Protein AF-A0A962FJB7-F1 (afdb_monomer)

Foldseek 3Di:
DDWDWDDDPDDDIKIKDKDKDKDADPVRFKIWIWMWIDIPNDDTAIWTWMWGADPQQWIKIFTVPPHTDIDIDDGFEGEPVRVVVVVVVCVVVVHQWDWGWYQHCPDNRPFIWTKIKGWAHWDLDDDPDPVCVPPVNNPPIDIWMKIFTHTPVDDPDGGPDIDID

Radius of gyration: 18.22 Å; Cα contacts (8 Å, |Δi|>4): 323; chains: 1; bounding box: 50×41×45 Å

Mean predicted aligned error: 5.22 Å

Secondary structure (DSSP, 8-state):
-EEEEE--SSS--EEEEEEEEEEE-TTS-EEEEEEEEEETTEEEEEEEEEEEE-TTS-EEEEEEESS-EEEEE-SSEEPHHHHHHHHHHHHHHT--EEEEEE----TTS---EEEEEEE---B-S--SSGGGG-GGGTT--B--EEEEEEETT-TT---SEEEE-

Solvent-accessible surface area (backbone atoms only — not comparable to full-atom values): 9453 Å² total; per-residue (Å²): 109,51,76,48,78,47,71,54,99,71,73,76,70,44,40,39,44,36,40,66,52,74,49,68,47,98,82,68,41,39,39,36,34,37,39,40,37,25,47,70,88,41,68,80,49,50,40,31,38,41,34,38,48,46,98,86,41,38,30,39,37,40,32,61,30,83,57,72,45,73,51,77,51,66,62,71,61,35,42,64,68,55,44,53,53,50,51,52,52,37,50,74,73,68,44,48,67,50,74,50,37,38,41,74,58,54,97,82,56,74,62,56,28,42,33,46,32,41,40,54,67,82,48,83,73,85,68,90,51,73,81,62,66,40,79,93,44,70,87,55,84,40,56,47,36,36,40,33,31,31,62,79,92,55,84,95,65,79,58,79,47,74,48,75,86

pLDDT: mean 91.85, std 6.6, range [60.28, 98.38]

Sequence (165 aa):
RQMTELQPPEGPARVSDMRSATFEDASAKTFRFKVESKVDNRGVEEIDGAASKSGDGALSVRLMRPQPSRLDLAQDVVFPTEHIVRIIAAAKAGEKTLSLNAFDGTDTGRKVFQTLTIIGKENSSQPPEKAAHAAQLKDMKRWPVTISYFEEDKKDNTPNYVLSF

Structure (mmCIF, N/CA/C/O backbone):
data_AF-A0A962FJB7-F1
#
_entry.id   AF-A0A962FJB7-F1
#
loop_
_atom_site.group_PDB
_atom_site.id
_atom_site.type_symbol
_atom_site.label_atom_id
_atom_site.label_alt_id
_atom_site.label_comp_id
_atom_site.label_asym_id
_atom_site.label_entity_id
_atom_site.label_seq_id
_atom_site.pdbx_PDB_ins_code
_atom_site.Cartn_x
_atom_site.Cartn_y
_atom_site.Cartn_z
_atom_site.occupancy
_atom_site.B_iso_or_equiv
_atom_site.auth_seq_id
_atom_site.auth_comp_id
_atom_site.auth_asym_id
_atom_site.auth_atom_id
_atom_site.pdbx_PDB_model_num
ATOM 1 N N . ARG A 1 1 ? 4.512 12.024 -5.541 1.00 90.75 1 ARG A N 1
ATOM 2 C CA . ARG A 1 1 ? 5.921 12.216 -5.966 1.00 90.75 1 ARG A CA 1
ATOM 3 C C . ARG A 1 1 ? 6.799 12.013 -4.751 1.00 90.75 1 ARG A C 1
ATOM 5 O O . ARG A 1 1 ? 6.508 12.611 -3.724 1.00 90.75 1 ARG A O 1
ATOM 12 N N . GLN A 1 2 ? 7.832 11.200 -4.877 1.00 91.94 2 GLN A N 1
ATOM 13 C CA . GLN A 1 2 ? 8.845 10.970 -3.861 1.00 91.94 2 GLN A CA 1
ATOM 14 C C . GLN A 1 2 ? 10.195 11.345 -4.462 1.00 91.94 2 GLN A C 1
ATOM 16 O O . GLN A 1 2 ? 10.496 10.957 -5.585 1.00 91.94 2 GLN A O 1
ATOM 21 N N . MET A 1 3 ? 10.983 12.117 -3.725 1.00 94.12 3 MET A N 1
ATOM 22 C CA . MET A 1 3 ? 12.340 12.477 -4.112 1.00 94.12 3 MET A CA 1
ATOM 23 C C . MET A 1 3 ? 13.266 12.093 -2.967 1.00 94.12 3 MET A C 1
ATOM 25 O O . MET A 1 3 ? 13.008 12.452 -1.819 1.00 94.12 3 MET A O 1
ATOM 29 N N . THR A 1 4 ? 14.311 11.338 -3.275 1.00 93.94 4 THR A N 1
ATOM 30 C CA . THR A 1 4 ? 15.276 10.857 -2.289 1.00 93.94 4 THR A CA 1
ATOM 31 C C . THR A 1 4 ? 16.674 11.176 -2.785 1.00 93.94 4 THR A C 1
ATOM 33 O O . THR A 1 4 ? 17.043 10.793 -3.893 1.00 93.94 4 THR A O 1
ATOM 36 N N . GLU A 1 5 ? 17.442 11.883 -1.964 1.00 94.62 5 GLU A N 1
ATOM 37 C CA . GLU A 1 5 ? 18.860 12.137 -2.188 1.00 94.62 5 GLU A CA 1
ATOM 38 C C . GLU A 1 5 ? 19.669 11.244 -1.250 1.00 94.62 5 GLU A C 1
ATOM 40 O O . GLU A 1 5 ? 19.436 11.215 -0.041 1.00 94.62 5 GLU A O 1
ATOM 45 N N . LEU A 1 6 ? 20.594 10.482 -1.821 1.00 92.12 6 LEU A N 1
ATOM 46 C CA . LEU A 1 6 ? 21.509 9.615 -1.099 1.00 92.12 6 LEU A CA 1
ATOM 47 C C . LEU A 1 6 ? 22.915 10.168 -1.293 1.00 92.12 6 LEU A C 1
ATOM 49 O O . LEU A 1 6 ? 23.419 10.170 -2.414 1.00 92.12 6 LEU A O 1
ATOM 53 N N . GLN A 1 7 ? 23.546 10.616 -0.211 1.00 94.19 7 GLN A N 1
ATOM 54 C CA . GLN A 1 7 ? 24.959 10.985 -0.192 1.00 94.19 7 GLN A CA 1
ATOM 55 C C . GLN A 1 7 ? 25.759 9.793 0.344 1.00 94.19 7 GLN A C 1
ATOM 57 O O . GLN A 1 7 ? 25.703 9.521 1.547 1.00 94.19 7 GLN A O 1
ATOM 62 N N . PRO A 1 8 ? 26.485 9.050 -0.509 1.00 90.88 8 PRO A N 1
ATOM 63 C CA . PRO A 1 8 ? 27.354 7.988 -0.028 1.00 90.88 8 PRO A CA 1
ATOM 64 C C . PRO A 1 8 ? 28.565 8.584 0.716 1.00 90.88 8 PRO A C 1
ATOM 66 O O . PRO A 1 8 ? 28.901 9.753 0.493 1.00 90.88 8 PRO A O 1
ATOM 69 N N . PRO A 1 9 ? 29.261 7.798 1.561 1.00 93.25 9 PRO A N 1
ATOM 70 C CA . PRO A 1 9 ? 30.496 8.236 2.220 1.00 93.25 9 PRO A CA 1
ATOM 71 C C . PRO A 1 9 ? 31.592 8.667 1.235 1.00 93.25 9 PRO A C 1
ATOM 73 O O . PRO A 1 9 ? 32.392 9.544 1.545 1.00 93.25 9 PRO A O 1
ATOM 76 N N . GLU A 1 10 ? 31.601 8.073 0.039 1.00 92.50 10 GLU A N 1
ATOM 77 C CA . GLU A 1 10 ? 32.514 8.402 -1.054 1.00 92.50 10 GLU A CA 1
ATOM 78 C C . GLU A 1 10 ? 31.738 8.581 -2.368 1.00 92.50 10 GLU A C 1
ATOM 80 O O . GLU A 1 10 ? 30.871 7.775 -2.710 1.00 92.50 10 GLU A O 1
ATOM 85 N N . GLY A 1 11 ? 32.080 9.617 -3.137 1.00 89.31 11 GLY A N 1
ATOM 86 C CA . GLY A 1 11 ? 31.473 9.906 -4.440 1.00 89.31 11 GLY A CA 1
ATOM 87 C C . GLY A 1 11 ? 30.318 10.922 -4.409 1.00 89.31 11 GLY A C 1
ATOM 88 O O . GLY A 1 11 ? 29.991 11.483 -3.360 1.00 89.31 11 GLY A O 1
ATOM 89 N N . PRO A 1 12 ? 29.728 11.224 -5.581 1.00 91.19 12 PRO A N 1
ATOM 90 C CA . PRO A 1 12 ? 28.682 12.235 -5.699 1.00 91.19 12 PRO A CA 1
ATOM 91 C C . PRO A 1 12 ? 27.338 11.744 -5.149 1.00 91.19 12 PRO A C 1
ATOM 93 O O . PRO A 1 12 ? 27.028 10.550 -5.214 1.00 91.19 12 PRO A O 1
ATOM 96 N N . ALA A 1 13 ? 26.519 12.687 -4.677 1.00 92.88 13 ALA A N 1
ATOM 97 C CA . ALA A 1 13 ? 25.129 12.436 -4.320 1.00 92.88 13 ALA A CA 1
ATOM 98 C C . ALA A 1 13 ? 24.356 11.800 -5.486 1.00 92.88 13 ALA A C 1
ATOM 100 O O . ALA A 1 13 ? 24.559 12.138 -6.656 1.00 92.88 13 ALA A O 1
ATOM 101 N N . ARG A 1 14 ? 23.450 10.884 -5.145 1.00 92.50 14 ARG A N 1
ATOM 102 C CA . ARG A 1 14 ? 22.525 10.228 -6.067 1.00 92.50 14 ARG A CA 1
ATOM 103 C C . ARG A 1 14 ? 21.114 10.697 -5.780 1.00 92.50 14 ARG A C 1
ATOM 105 O O . ARG A 1 14 ? 20.675 10.653 -4.634 1.00 92.50 14 ARG A O 1
ATOM 112 N N . VAL A 1 15 ? 20.391 11.105 -6.816 1.00 93.69 15 VAL A N 1
ATOM 113 C CA . VAL A 1 15 ? 19.020 11.612 -6.678 1.00 93.69 15 VAL A CA 1
ATOM 114 C C . VAL A 1 15 ? 18.053 10.680 -7.390 1.00 93.69 15 VAL A C 1
ATOM 116 O O . VAL A 1 15 ? 18.149 10.496 -8.599 1.00 93.69 15 VAL A O 1
ATOM 119 N N . SER A 1 16 ? 17.088 10.136 -6.655 1.00 92.81 16 SER A N 1
ATOM 120 C CA . SER A 1 16 ? 15.969 9.363 -7.197 1.00 92.81 16 SER A CA 1
ATOM 121 C C . SER A 1 16 ? 14.682 10.194 -7.143 1.00 92.81 16 SER A C 1
ATOM 123 O O . SER A 1 16 ? 14.323 10.698 -6.079 1.00 92.81 16 SER A O 1
ATOM 125 N N . ASP A 1 17 ? 13.995 10.368 -8.279 1.00 94.06 17 ASP A N 1
ATOM 126 C CA . ASP A 1 17 ? 12.676 11.020 -8.392 1.00 94.06 17 ASP A CA 1
ATOM 127 C C . ASP A 1 17 ? 11.660 10.006 -8.924 1.00 94.06 17 ASP A C 1
ATOM 129 O O . ASP A 1 17 ? 11.749 9.573 -10.074 1.00 94.06 17 ASP A O 1
ATOM 133 N N . MET A 1 18 ? 10.685 9.655 -8.088 1.00 93.44 18 MET A N 1
ATOM 134 C CA . MET A 1 18 ? 9.580 8.764 -8.419 1.00 93.44 18 MET A CA 1
ATOM 135 C C . MET A 1 18 ? 8.258 9.536 -8.440 1.00 93.44 18 MET A C 1
ATOM 137 O O . MET A 1 18 ? 7.898 10.270 -7.509 1.00 93.44 18 MET A O 1
ATOM 141 N N . ARG A 1 19 ? 7.471 9.337 -9.494 1.00 94.19 19 ARG A N 1
ATOM 142 C CA . ARG A 1 19 ? 6.139 9.919 -9.669 1.00 94.19 19 ARG A CA 1
ATOM 143 C C . ARG A 1 19 ? 5.142 8.808 -9.917 1.00 94.19 19 ARG A C 1
ATOM 145 O O . ARG A 1 19 ? 5.249 8.095 -10.902 1.00 94.19 19 ARG A O 1
ATOM 152 N N . SER A 1 20 ? 4.159 8.705 -9.037 1.00 94.00 20 SER A N 1
ATOM 153 C CA . SER A 1 20 ? 3.031 7.798 -9.179 1.00 94.00 20 SER A CA 1
ATOM 154 C C . SER A 1 20 ? 1.747 8.587 -9.414 1.00 94.00 20 SER A C 1
ATOM 156 O O . SER A 1 20 ? 1.531 9.645 -8.813 1.00 94.00 20 SER A O 1
ATOM 158 N N . ALA A 1 21 ? 0.906 8.063 -10.297 1.00 96.00 21 ALA A N 1
ATOM 159 C CA . ALA A 1 21 ? -0.465 8.496 -10.503 1.00 96.00 21 ALA A CA 1
ATOM 160 C C . ALA A 1 21 ? -1.353 7.254 -10.566 1.00 96.00 21 ALA A C 1
ATOM 162 O O . ALA A 1 21 ? -1.092 6.339 -11.350 1.00 96.00 21 ALA A O 1
ATOM 163 N N . THR A 1 22 ? -2.390 7.221 -9.736 1.00 96.69 22 THR A N 1
ATOM 164 C CA . THR A 1 22 ? -3.311 6.090 -9.656 1.00 96.69 22 THR A CA 1
ATOM 165 C C . THR A 1 22 ? -4.763 6.551 -9.672 1.00 96.69 22 THR A C 1
ATOM 167 O O . THR A 1 22 ? -5.079 7.685 -9.311 1.00 96.69 22 THR A O 1
ATOM 170 N N . PHE A 1 23 ? -5.648 5.669 -10.126 1.00 97.81 23 PHE A N 1
ATOM 171 C CA . PHE A 1 23 ? -7.093 5.864 -10.095 1.00 97.81 23 PHE A CA 1
ATOM 172 C C . PHE A 1 23 ? -7.779 4.537 -9.780 1.00 97.81 23 PHE A C 1
ATOM 174 O O . PHE A 1 23 ? -7.542 3.552 -10.476 1.00 97.81 23 PHE A O 1
ATOM 181 N N . GLU A 1 24 ? -8.646 4.533 -8.773 1.00 97.75 24 GLU A N 1
ATOM 182 C CA . GLU A 1 24 ? -9.531 3.420 -8.421 1.00 97.75 24 GLU A CA 1
ATOM 183 C C . GLU A 1 24 ? -10.980 3.865 -8.611 1.00 97.75 24 GLU A C 1
ATOM 185 O O . GLU A 1 24 ? -11.341 4.982 -8.230 1.00 97.75 24 GLU A O 1
ATOM 190 N N . ASP A 1 25 ? -11.821 3.007 -9.191 1.00 95.69 25 ASP A N 1
ATOM 191 C CA . ASP A 1 25 ? -13.257 3.291 -9.215 1.00 95.69 25 ASP A CA 1
ATOM 192 C C . ASP A 1 25 ? -13.901 3.111 -7.830 1.00 95.69 25 ASP A C 1
ATOM 194 O O . ASP A 1 25 ? -13.403 2.390 -6.966 1.00 95.69 25 ASP A O 1
ATOM 198 N N . ALA A 1 26 ? -15.059 3.744 -7.631 1.00 93.88 26 ALA A N 1
ATOM 199 C CA . ALA A 1 26 ? -15.778 3.721 -6.355 1.00 93.88 26 ALA A CA 1
ATOM 200 C C . ALA A 1 26 ? -16.248 2.320 -5.915 1.00 93.88 26 ALA A C 1
ATOM 202 O O . ALA A 1 26 ? -16.553 2.117 -4.744 1.00 93.88 26 ALA A O 1
ATOM 203 N N . SER A 1 27 ? -16.332 1.364 -6.844 1.00 92.81 27 SER A N 1
ATOM 204 C CA . SER A 1 27 ? -16.695 -0.030 -6.575 1.00 92.81 27 SER A CA 1
ATOM 205 C C . SER A 1 27 ? -15.484 -0.946 -6.369 1.00 92.81 27 SER A C 1
ATOM 207 O O . SER A 1 27 ? -15.669 -2.152 -6.211 1.00 92.81 27 SER A O 1
ATOM 209 N N . ALA A 1 28 ? -14.264 -0.395 -6.390 1.00 93.94 28 ALA A N 1
ATOM 210 C CA . ALA A 1 28 ? -12.997 -1.118 -6.328 1.00 93.94 28 ALA A CA 1
ATOM 211 C C . ALA A 1 28 ? -12.866 -2.246 -7.376 1.00 93.94 28 ALA A C 1
ATOM 213 O O . ALA A 1 28 ? -12.224 -3.271 -7.129 1.00 93.94 28 ALA A O 1
ATOM 214 N N . LYS A 1 29 ? -13.480 -2.079 -8.557 1.00 95.56 29 LYS A N 1
ATOM 215 C CA . LYS A 1 29 ? -13.425 -3.075 -9.643 1.00 95.56 29 LYS A CA 1
ATOM 216 C C . LYS A 1 29 ? -12.303 -2.817 -10.631 1.00 95.56 29 LYS A C 1
ATOM 218 O O . LYS A 1 29 ? -11.805 -3.763 -11.231 1.00 95.56 29 LYS A O 1
ATOM 223 N N . THR A 1 30 ? -11.895 -1.569 -10.800 1.00 97.06 30 THR A N 1
ATOM 224 C CA . THR A 1 30 ? -10.832 -1.160 -11.713 1.00 97.06 30 THR A CA 1
ATOM 225 C C . THR A 1 30 ? -9.809 -0.291 -11.005 1.00 97.06 30 THR A C 1
ATOM 227 O O . THR A 1 30 ? -10.141 0.522 -10.141 1.00 97.06 30 THR A O 1
ATOM 230 N N . PHE A 1 31 ? -8.556 -0.468 -11.408 1.00 97.88 31 PHE A N 1
ATOM 231 C CA . PHE A 1 31 ? -7.414 0.279 -10.915 1.00 97.88 31 PHE A CA 1
ATOM 232 C C . PHE A 1 31 ? -6.486 0.609 -12.074 1.00 97.88 31 PHE A C 1
ATOM 234 O O . PHE A 1 31 ? -6.085 -0.272 -12.827 1.00 97.88 31 PHE A O 1
ATOM 241 N N . ARG A 1 32 ? -6.143 1.880 -12.247 1.00 97.94 32 ARG A N 1
ATOM 242 C CA . ARG A 1 32 ? -5.148 2.337 -13.221 1.00 97.94 32 ARG A CA 1
ATOM 243 C C . ARG A 1 32 ? -3.961 2.883 -12.465 1.00 97.94 32 ARG A C 1
ATOM 245 O O . ARG A 1 32 ? -4.144 3.620 -11.499 1.00 97.94 32 ARG A O 1
ATOM 252 N N . PHE A 1 33 ? -2.768 2.562 -12.931 1.00 97.81 33 PHE A N 1
ATOM 253 C CA . PHE A 1 33 ? -1.538 2.984 -12.290 1.00 97.81 33 PHE A CA 1
ATOM 254 C C . PHE A 1 33 ? -0.506 3.350 -13.343 1.00 97.81 33 PHE A C 1
ATOM 256 O O . PHE A 1 33 ? -0.351 2.673 -14.358 1.00 97.81 33 PHE A O 1
ATOM 263 N N . LYS A 1 34 ? 0.207 4.435 -13.071 1.00 96.94 34 LYS A N 1
ATOM 264 C CA . LYS A 1 34 ? 1.389 4.833 -13.811 1.00 96.94 34 LYS A CA 1
ATOM 265 C C . LYS A 1 34 ? 2.465 5.270 -12.828 1.00 96.94 34 LYS A C 1
ATOM 267 O O . LYS A 1 34 ? 2.205 6.105 -11.960 1.00 96.94 34 LYS A O 1
ATOM 272 N N . VAL A 1 35 ? 3.657 4.706 -12.971 1.00 95.19 35 VAL A N 1
ATOM 273 C CA . VAL A 1 35 ? 4.835 5.014 -12.160 1.00 95.19 35 VAL A CA 1
ATOM 274 C C . VAL A 1 35 ? 5.981 5.375 -13.094 1.00 95.19 35 VAL A C 1
ATOM 276 O O . VAL A 1 35 ? 6.330 4.606 -13.984 1.00 95.19 35 VAL A O 1
ATOM 279 N N . GLU A 1 36 ? 6.555 6.554 -12.890 1.00 94.62 36 GLU A N 1
ATOM 280 C CA . GLU A 1 36 ? 7.760 7.021 -13.569 1.00 94.62 36 GLU A CA 1
ATOM 281 C C . GLU A 1 36 ? 8.877 7.190 -12.540 1.00 94.62 36 GLU A C 1
ATOM 283 O O . GLU A 1 36 ? 8.699 7.901 -11.548 1.00 94.62 36 GLU A O 1
ATOM 288 N N . SER A 1 37 ? 10.033 6.589 -12.798 1.00 92.88 37 SER A N 1
ATOM 289 C CA . SER A 1 37 ? 11.217 6.666 -11.941 1.00 92.88 37 SER A CA 1
ATOM 290 C C . SER A 1 37 ? 12.405 7.203 -12.730 1.00 92.88 37 SER A C 1
ATOM 292 O O . SER A 1 37 ? 12.626 6.813 -13.878 1.00 92.88 37 SER A O 1
ATOM 294 N N . LYS A 1 38 ? 13.173 8.114 -12.123 1.00 93.56 38 LYS A N 1
ATOM 295 C CA . LYS A 1 38 ? 14.404 8.679 -12.696 1.00 93.56 38 LYS A CA 1
ATOM 296 C C . LYS A 1 38 ? 15.522 8.673 -11.668 1.00 93.56 38 LYS A C 1
ATOM 298 O O . LYS A 1 38 ? 15.295 9.083 -10.532 1.00 93.56 38 LYS A O 1
ATOM 303 N N . VAL A 1 39 ? 16.731 8.311 -12.091 1.00 91.56 39 VAL A N 1
ATOM 304 C CA . VAL A 1 39 ? 17.936 8.369 -11.250 1.00 91.56 39 VAL A CA 1
ATOM 305 C C . VAL A 1 39 ? 18.930 9.350 -11.859 1.00 91.56 39 VAL A C 1
ATOM 307 O O . VAL A 1 39 ? 19.245 9.284 -13.041 1.00 91.56 39 VAL A O 1
ATOM 310 N N . ASP A 1 40 ? 19.405 10.309 -11.069 1.00 88.56 40 ASP A N 1
ATOM 311 C CA . ASP A 1 40 ? 20.309 11.386 -11.495 1.00 88.56 40 ASP A CA 1
ATOM 312 C C . ASP A 1 40 ? 19.787 12.141 -12.730 1.00 88.56 40 ASP A C 1
ATOM 314 O O . ASP A 1 40 ? 20.542 12.497 -13.640 1.00 88.56 40 ASP A O 1
ATOM 318 N N . ASN A 1 41 ? 18.460 12.329 -12.773 1.00 83.06 41 ASN A N 1
ATOM 319 C CA . ASN A 1 41 ? 17.706 12.920 -13.882 1.00 83.06 41 ASN A CA 1
ATOM 320 C C . ASN A 1 41 ? 17.950 12.234 -15.249 1.00 83.06 41 ASN A C 1
ATOM 322 O O . ASN A 1 41 ? 17.730 12.834 -16.303 1.00 83.06 41 ASN A O 1
ATOM 326 N N . ARG A 1 42 ? 18.405 10.976 -15.237 1.00 83.19 42 ARG A N 1
ATOM 327 C CA . ARG A 1 42 ? 18.731 10.154 -16.405 1.00 83.19 42 ARG A CA 1
ATOM 328 C C . ARG A 1 42 ? 17.982 8.829 -16.346 1.00 83.19 42 ARG A C 1
ATOM 330 O O . ARG A 1 42 ? 17.805 8.271 -15.272 1.00 83.19 42 ARG A O 1
ATOM 337 N N . GLY A 1 43 ? 17.596 8.329 -17.522 1.00 78.69 43 GLY A N 1
ATOM 338 C CA . GLY A 1 43 ? 16.794 7.111 -17.650 1.00 78.69 43 GLY A CA 1
ATOM 339 C C . GLY A 1 43 ? 15.399 7.312 -17.058 1.00 78.69 43 GLY A C 1
ATOM 340 O O . GLY A 1 43 ? 15.250 7.632 -15.886 1.00 78.69 43 GLY A O 1
ATOM 341 N N . VAL A 1 44 ? 14.359 7.185 -17.877 1.00 85.25 44 VAL A N 1
ATOM 342 C CA . VAL A 1 44 ? 12.992 7.126 -17.352 1.00 85.25 44 VAL A CA 1
ATOM 343 C C . VAL A 1 44 ? 12.568 5.677 -17.420 1.00 85.25 44 VAL A C 1
ATOM 345 O O . VAL A 1 44 ? 12.395 5.139 -18.512 1.00 85.25 44 VAL A O 1
ATOM 348 N N . GLU A 1 45 ? 12.437 5.054 -16.259 1.00 92.31 45 GLU A N 1
ATOM 349 C CA . GLU A 1 45 ? 11.724 3.792 -16.143 1.00 92.31 45 GLU A CA 1
ATOM 350 C C . GLU A 1 45 ? 10.245 4.111 -15.968 1.00 92.31 45 GLU A C 1
ATOM 352 O O . GLU A 1 45 ? 9.872 4.951 -15.148 1.00 92.31 45 GLU A O 1
ATOM 357 N N . GLU A 1 46 ? 9.410 3.481 -16.787 1.00 94.38 46 GLU A N 1
ATOM 358 C CA . GLU A 1 46 ? 7.972 3.714 -16.801 1.00 94.38 46 GLU A CA 1
ATOM 359 C C . GLU A 1 46 ? 7.236 2.384 -16.698 1.00 94.38 46 GLU A C 1
ATOM 361 O O . GLU A 1 46 ? 7.470 1.453 -17.475 1.00 94.38 46 GLU A O 1
ATOM 366 N N . ILE A 1 47 ? 6.305 2.335 -15.755 1.00 96.44 47 ILE A N 1
ATOM 367 C CA . ILE A 1 47 ? 5.320 1.275 -15.600 1.00 96.44 47 ILE A CA 1
ATOM 368 C C . ILE A 1 47 ? 3.966 1.930 -15.812 1.00 96.44 47 ILE A C 1
ATOM 370 O O . ILE A 1 47 ? 3.647 2.923 -15.163 1.00 96.44 47 ILE A O 1
ATOM 374 N N . ASP A 1 48 ? 3.177 1.384 -16.725 1.00 97.19 48 ASP A N 1
ATOM 375 C CA . ASP A 1 48 ? 1.841 1.882 -17.037 1.00 97.19 48 ASP A CA 1
ATOM 376 C C . ASP A 1 48 ? 0.934 0.678 -17.241 1.00 97.19 48 ASP A C 1
ATOM 378 O O . ASP A 1 48 ? 1.256 -0.219 -18.031 1.00 97.19 48 ASP A O 1
ATOM 382 N N . GLY A 1 49 ? -0.173 0.632 -16.510 1.00 97.69 49 GLY A N 1
ATOM 383 C CA . GLY A 1 49 ? -1.070 -0.503 -16.527 1.00 97.69 49 GLY A CA 1
ATOM 384 C C . GLY A 1 49 ? -2.449 -0.226 -15.954 1.00 97.69 49 GLY A C 1
ATOM 385 O O . GLY A 1 49 ? -2.760 0.826 -15.390 1.00 97.69 49 GLY A O 1
ATOM 386 N N . ALA A 1 50 ? -3.305 -1.223 -16.136 1.00 97.75 50 ALA A N 1
ATOM 387 C CA . ALA A 1 50 ? -4.641 -1.257 -15.580 1.00 97.75 50 ALA A CA 1
ATOM 388 C C . ALA A 1 50 ? -4.962 -2.662 -15.076 1.00 97.75 50 ALA A C 1
ATOM 390 O O . ALA A 1 50 ? -4.612 -3.653 -15.713 1.00 97.75 50 ALA A O 1
ATOM 391 N N . ALA A 1 51 ? -5.659 -2.734 -13.955 1.00 97.19 51 ALA A N 1
ATOM 392 C CA . ALA A 1 51 ? -6.151 -3.948 -13.344 1.00 97.19 51 ALA A CA 1
ATOM 393 C C . ALA A 1 51 ? -7.679 -3.899 -13.260 1.00 97.19 51 ALA A C 1
ATOM 395 O O . ALA A 1 51 ? -8.263 -2.844 -13.005 1.00 97.19 51 ALA A O 1
ATOM 396 N N . SER A 1 52 ? -8.333 -5.032 -13.488 1.00 96.62 52 SER A N 1
ATOM 397 C CA . SER A 1 52 ? -9.788 -5.155 -13.434 1.00 96.62 52 SER A CA 1
ATOM 398 C C . SER A 1 52 ? -10.202 -6.468 -12.790 1.00 96.62 52 SER A C 1
ATOM 400 O O . SER A 1 52 ? -9.683 -7.521 -13.165 1.00 96.62 52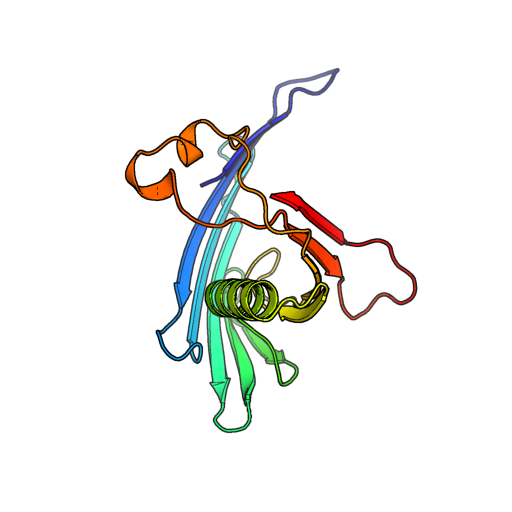 SER A O 1
ATOM 402 N N . LYS A 1 53 ? -11.168 -6.405 -11.876 1.00 95.25 53 LYS A N 1
ATOM 403 C CA . LYS A 1 53 ? -11.794 -7.572 -11.262 1.00 95.25 53 LYS A CA 1
ATOM 404 C C . LYS A 1 53 ? -12.983 -8.034 -12.099 1.00 95.25 53 LYS A C 1
ATOM 406 O O . LYS A 1 53 ? -13.861 -7.250 -12.465 1.00 95.25 53 LYS A O 1
ATOM 411 N N . SER A 1 54 ? -12.987 -9.320 -12.395 1.00 90.44 54 SER A N 1
ATOM 412 C CA . SER A 1 54 ? -14.075 -10.058 -13.017 1.00 90.44 54 SER A CA 1
ATOM 413 C C . SER A 1 54 ? -15.259 -10.209 -12.042 1.00 90.44 54 SER A C 1
ATOM 415 O O . SER A 1 54 ? -15.133 -9.944 -10.846 1.00 90.44 54 SER A O 1
ATOM 417 N N . GLY A 1 55 ? -16.437 -10.604 -12.539 1.00 85.12 55 GLY A N 1
ATOM 418 C CA . GLY A 1 55 ? -17.636 -10.789 -11.705 1.00 85.12 55 GLY A CA 1
ATOM 419 C C . GLY A 1 55 ? -17.496 -11.890 -10.646 1.00 85.12 55 GLY A C 1
ATOM 420 O O . GLY A 1 55 ? -18.173 -11.835 -9.626 1.00 85.12 55 GLY A O 1
ATOM 421 N N . ASP A 1 56 ? -16.590 -12.840 -10.873 1.00 84.44 56 ASP A N 1
ATOM 422 C CA . ASP A 1 56 ? -16.188 -13.902 -9.941 1.00 84.44 56 ASP A CA 1
ATOM 423 C C . ASP A 1 56 ? -15.025 -13.494 -9.010 1.00 84.44 56 ASP A C 1
ATOM 425 O O . ASP A 1 56 ? -14.522 -14.318 -8.254 1.00 84.44 56 ASP A O 1
ATOM 429 N N . GLY A 1 57 ? -14.581 -12.233 -9.068 1.00 83.31 57 GLY A N 1
ATOM 430 C CA . GLY A 1 57 ? -13.492 -11.698 -8.249 1.00 83.31 57 GLY A CA 1
ATOM 431 C C . GLY A 1 57 ? -12.080 -11.942 -8.793 1.00 83.31 57 GLY A C 1
ATOM 432 O O . GLY A 1 57 ? -11.127 -11.459 -8.183 1.00 83.31 57 GLY A O 1
ATOM 433 N N . ALA A 1 58 ? -11.914 -12.620 -9.936 1.00 90.50 58 ALA A N 1
ATOM 434 C CA . ALA A 1 58 ? -10.594 -12.825 -10.537 1.00 90.50 58 ALA A CA 1
ATOM 435 C C . ALA A 1 58 ? -9.977 -11.498 -11.015 1.00 90.50 58 ALA A C 1
ATOM 437 O O . ALA A 1 58 ? -10.639 -10.703 -11.690 1.00 90.50 58 ALA A O 1
ATOM 438 N N . LEU A 1 59 ? -8.707 -11.251 -10.687 1.00 94.00 59 LEU A N 1
ATOM 439 C CA . LEU A 1 59 ? -8.004 -10.022 -11.056 1.00 94.00 59 LEU A CA 1
ATOM 440 C C . LEU A 1 59 ? -7.212 -10.213 -12.356 1.00 94.00 59 LEU A C 1
ATOM 442 O O . LEU A 1 59 ? -6.282 -11.007 -12.405 1.00 94.00 59 LEU A O 1
ATOM 446 N N . SER A 1 60 ? -7.522 -9.433 -13.391 1.00 95.94 60 SER A N 1
ATOM 447 C CA . SER A 1 60 ? -6.728 -9.354 -14.625 1.00 95.94 60 SER A CA 1
ATOM 448 C C . SER A 1 60 ? -5.956 -8.040 -14.657 1.00 95.94 60 SER A C 1
ATOM 450 O O . SER A 1 60 ? -6.564 -6.972 -14.589 1.00 95.94 60 SER A O 1
ATOM 452 N N . VAL A 1 61 ? -4.640 -8.095 -14.848 1.00 96.50 61 VAL A N 1
ATOM 45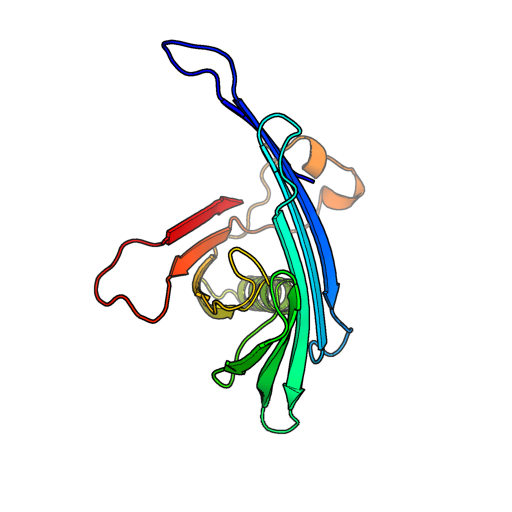3 C CA . VAL A 1 61 ? -3.771 -6.921 -15.007 1.00 96.50 61 VAL A CA 1
ATOM 454 C C . VAL A 1 61 ? -3.218 -6.879 -16.423 1.00 96.50 61 VAL A C 1
ATOM 456 O O . VAL A 1 61 ? -2.674 -7.855 -16.939 1.00 96.50 61 VAL A O 1
ATOM 459 N N . ARG A 1 62 ? -3.333 -5.716 -17.057 1.00 97.50 62 ARG A N 1
ATOM 460 C CA . ARG A 1 62 ? -2.771 -5.403 -18.365 1.00 97.50 62 ARG A CA 1
ATOM 461 C C . ARG A 1 62 ? -1.724 -4.309 -18.212 1.00 97.50 62 ARG A C 1
ATOM 463 O O . ARG A 1 62 ? -2.056 -3.181 -17.860 1.00 97.50 62 ARG A O 1
ATOM 470 N N . LEU A 1 63 ? -0.482 -4.633 -18.542 1.00 97.50 63 LEU A N 1
ATOM 471 C CA . LEU A 1 63 ? 0.619 -3.680 -18.631 1.00 97.50 63 LEU A CA 1
ATOM 472 C C . LEU A 1 63 ? 0.755 -3.180 -20.068 1.00 97.50 63 LEU A C 1
ATOM 474 O O . LEU A 1 63 ? 0.626 -3.951 -21.020 1.00 97.50 63 LEU A O 1
ATOM 478 N N . MET A 1 64 ? 1.023 -1.888 -20.215 1.00 97.12 64 MET A N 1
ATOM 479 C CA . MET A 1 64 ? 1.345 -1.206 -21.472 1.00 97.12 64 MET A CA 1
ATOM 480 C C . MET A 1 64 ? 2.835 -0.849 -21.539 1.00 97.12 64 MET A C 1
ATOM 482 O O . MET A 1 64 ? 3.438 -0.927 -22.609 1.00 97.12 64 MET A O 1
ATOM 486 N N . ARG A 1 65 ? 3.437 -0.512 -20.393 1.00 95.75 65 ARG A N 1
ATOM 487 C CA . ARG A 1 65 ? 4.876 -0.272 -20.208 1.00 95.75 65 ARG A CA 1
ATOM 488 C C . ARG A 1 65 ? 5.405 -1.116 -19.036 1.00 95.75 65 ARG A C 1
ATOM 490 O O . ARG A 1 65 ? 4.624 -1.406 -18.130 1.00 95.75 65 ARG A O 1
ATOM 497 N N . PRO A 1 66 ? 6.689 -1.521 -19.036 1.00 92.56 66 PRO A N 1
ATOM 498 C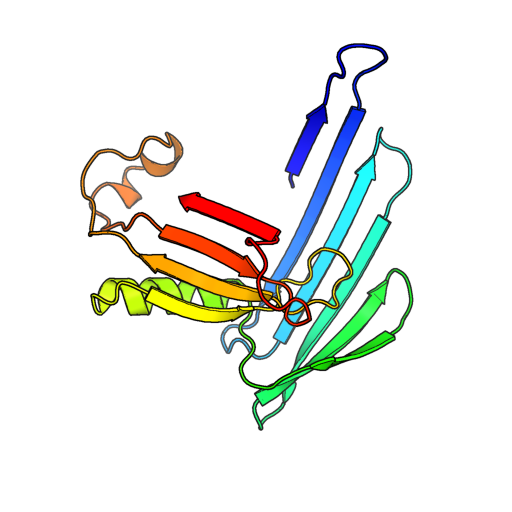 CA . PRO A 1 66 ? 7.701 -1.265 -20.071 1.00 92.56 66 PRO A CA 1
ATOM 499 C C . PRO A 1 66 ? 7.469 -2.065 -21.362 1.00 92.56 66 PRO A C 1
ATOM 501 O O . PRO A 1 66 ? 7.859 -1.614 -22.438 1.00 92.56 66 PRO A O 1
ATOM 504 N N . GLN A 1 67 ? 6.782 -3.207 -21.275 1.00 93.31 67 GLN A N 1
ATOM 505 C CA . GLN A 1 67 ? 6.360 -4.014 -22.420 1.00 93.31 67 GLN A CA 1
ATOM 506 C C . GLN A 1 67 ? 4.906 -4.473 -22.245 1.00 93.31 67 GLN A C 1
ATOM 508 O O . GLN A 1 67 ? 4.521 -4.843 -21.126 1.00 93.31 67 GLN A O 1
ATOM 513 N N . PRO A 1 68 ? 4.106 -4.505 -23.329 1.00 96.50 68 PRO A N 1
ATOM 514 C CA . PRO A 1 68 ? 2.750 -5.018 -23.276 1.00 96.50 68 PRO A CA 1
ATOM 515 C C . PRO A 1 68 ? 2.711 -6.447 -22.742 1.00 96.50 68 PRO A C 1
ATOM 517 O O . PRO A 1 68 ? 3.353 -7.345 -23.282 1.00 96.50 68 PRO A O 1
ATOM 520 N N . SER A 1 69 ? 1.957 -6.664 -21.672 1.00 95.94 69 SER A N 1
ATOM 521 C CA . SER A 1 69 ? 1.761 -7.996 -21.101 1.00 95.94 69 SER A CA 1
ATOM 522 C C . SER A 1 69 ? 0.444 -8.070 -20.347 1.00 95.94 69 SER A C 1
ATOM 524 O O . SER A 1 69 ? -0.150 -7.050 -19.992 1.00 95.94 69 SER A O 1
ATOM 526 N N . ARG A 1 70 ? -0.031 -9.294 -20.137 1.00 95.31 70 ARG A N 1
ATOM 527 C CA . ARG A 1 70 ? -1.221 -9.582 -19.349 1.00 95.31 70 ARG A CA 1
ATOM 528 C C . ARG A 1 70 ? -0.901 -10.689 -18.360 1.00 95.31 70 ARG A C 1
ATOM 530 O O . ARG A 1 70 ? -0.155 -11.606 -18.690 1.00 95.31 70 ARG A O 1
ATOM 537 N N . LEU A 1 71 ? -1.471 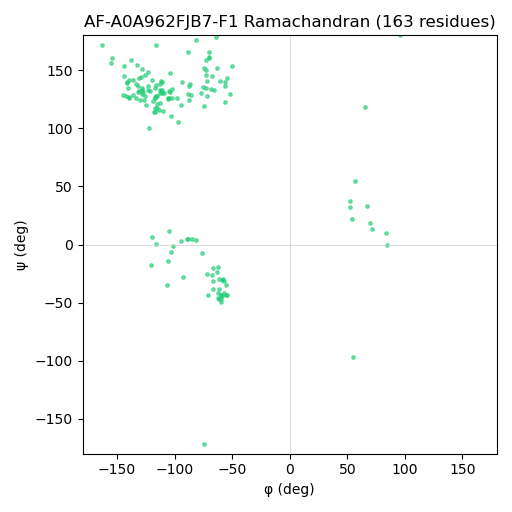-10.573 -17.176 1.00 91.88 71 LEU A N 1
ATOM 538 C CA . LEU A 1 71 ? -1.399 -11.565 -16.119 1.00 91.88 71 LEU A CA 1
ATOM 539 C C . LEU A 1 71 ? -2.755 -11.627 -15.426 1.00 91.88 71 LEU A C 1
ATOM 541 O O . LEU A 1 71 ? -3.404 -10.599 -15.233 1.00 91.88 71 LEU A O 1
ATOM 545 N N . ASP A 1 72 ? -3.173 -12.836 -15.092 1.00 92.38 72 ASP A N 1
ATOM 546 C CA . ASP A 1 72 ? -4.359 -13.085 -14.289 1.00 92.38 72 ASP A CA 1
ATOM 547 C C . ASP A 1 72 ? -3.866 -13.586 -12.920 1.00 92.38 72 ASP A C 1
ATOM 549 O O . ASP A 1 72 ? -2.966 -14.426 -12.843 1.00 92.38 72 ASP A O 1
ATOM 553 N N . LEU A 1 73 ? -4.384 -12.995 -11.847 1.00 84.69 73 LEU A N 1
ATOM 554 C CA . LEU A 1 73 ? -3.931 -13.174 -10.467 1.00 84.69 73 LEU A CA 1
ATOM 555 C C . LEU A 1 73 ? -5.020 -13.822 -9.611 1.00 84.69 73 LEU A C 1
ATOM 557 O O . LEU A 1 73 ? -6.168 -13.970 -10.039 1.00 84.69 73 LEU A O 1
ATOM 561 N N . ALA A 1 74 ? -4.636 -14.188 -8.386 1.00 76.06 74 ALA A N 1
ATOM 562 C CA . ALA A 1 74 ? -5.517 -14.775 -7.389 1.00 76.06 74 ALA A CA 1
ATOM 563 C C . ALA A 1 74 ? -6.811 -13.968 -7.181 1.00 76.06 74 ALA A C 1
ATOM 565 O O . ALA A 1 74 ? -6.877 -12.753 -7.391 1.00 76.06 74 ALA A O 1
ATOM 566 N N . GLN A 1 75 ? -7.845 -14.679 -6.740 1.00 79.38 75 GLN A N 1
ATOM 567 C CA . GLN A 1 75 ? -9.074 -14.068 -6.247 1.00 79.38 75 GLN A CA 1
ATOM 568 C C . GLN A 1 75 ? -8.800 -13.375 -4.897 1.00 79.38 75 GLN A C 1
ATOM 570 O O . GLN A 1 75 ? -7.793 -13.641 -4.240 1.00 79.38 75 GLN A O 1
ATOM 575 N N . ASP A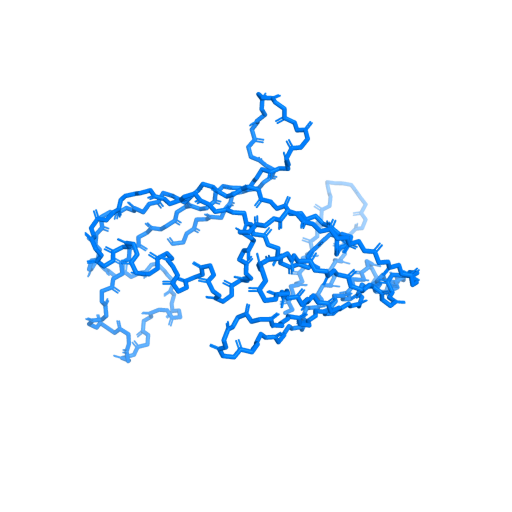 1 76 ? -9.682 -12.458 -4.502 1.00 88.06 76 ASP A N 1
ATOM 576 C CA . ASP A 1 76 ? -9.622 -11.731 -3.221 1.00 88.06 76 ASP A CA 1
ATOM 577 C C . ASP A 1 76 ? -8.444 -10.758 -3.037 1.00 88.06 76 ASP A C 1
ATOM 579 O O . ASP A 1 76 ? -7.975 -10.507 -1.926 1.00 88.06 76 ASP A O 1
ATOM 583 N N . VAL A 1 77 ? -8.006 -10.131 -4.128 1.00 94.06 77 VAL A N 1
ATOM 584 C CA . VAL A 1 77 ? -7.041 -9.024 -4.088 1.00 94.06 77 VAL A CA 1
ATOM 585 C C . VAL A 1 77 ? -7.756 -7.682 -3.898 1.00 94.06 77 VAL A C 1
ATOM 587 O O . VAL A 1 77 ? -8.760 -7.402 -4.559 1.00 94.06 77 VAL A O 1
ATOM 590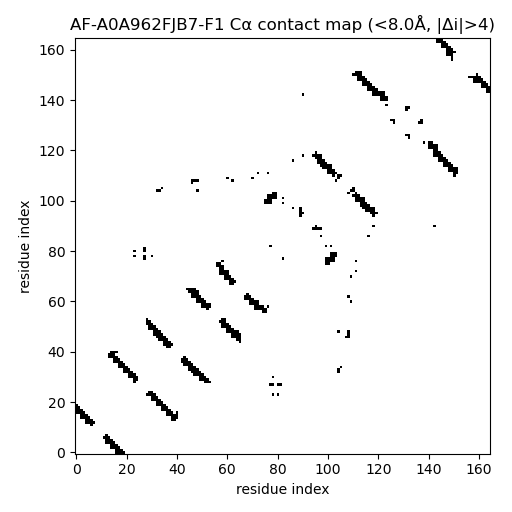 N N . VAL A 1 78 ? -7.229 -6.826 -3.024 1.00 95.75 78 VAL A N 1
ATOM 591 C CA . VAL A 1 78 ? -7.692 -5.451 -2.793 1.00 95.75 78 VAL A CA 1
ATOM 592 C C . VAL A 1 78 ? -6.760 -4.429 -3.443 1.00 95.75 78 VAL A C 1
ATOM 594 O O . VAL A 1 78 ? -5.549 -4.632 -3.529 1.00 95.75 78 VAL A O 1
ATOM 597 N N . PHE A 1 79 ? -7.329 -3.310 -3.886 1.00 97.25 79 PHE A N 1
ATOM 598 C CA . PHE A 1 79 ? -6.563 -2.145 -4.342 1.00 97.25 79 PHE A CA 1
ATOM 599 C C . PHE A 1 79 ? -6.245 -1.193 -3.172 1.00 97.25 79 PHE A C 1
ATOM 601 O O . PHE A 1 79 ? -6.839 -1.345 -2.102 1.00 97.25 79 PHE A O 1
ATOM 608 N N . PRO A 1 80 ? -5.312 -0.229 -3.314 1.00 96.38 80 PRO A N 1
ATOM 609 C CA . PRO A 1 80 ? -4.840 0.592 -2.194 1.00 96.38 80 PRO A CA 1
ATOM 610 C C . PRO A 1 80 ? -5.934 1.340 -1.420 1.00 96.38 80 PRO A C 1
ATOM 612 O O . PRO A 1 80 ? -5.931 1.339 -0.188 1.00 96.38 80 PRO A O 1
ATOM 615 N N . THR A 1 81 ? -6.895 1.954 -2.108 1.00 96.88 81 THR A N 1
ATOM 616 C CA . THR A 1 81 ? -7.983 2.702 -1.463 1.00 96.88 81 THR A CA 1
ATOM 617 C C . THR A 1 81 ? -8.950 1.748 -0.773 1.00 96.88 81 THR A C 1
ATOM 619 O O . THR A 1 81 ? -9.315 1.969 0.383 1.00 96.88 81 THR A O 1
ATOM 622 N N . GLU A 1 82 ? -9.312 0.644 -1.433 1.00 96.75 82 GLU A N 1
ATOM 623 C CA . GLU A 1 82 ? -10.106 -0.426 -0.818 1.00 96.75 82 GLU A CA 1
ATOM 624 C C . GLU A 1 82 ? -9.424 -0.992 0.439 1.00 96.75 82 GLU A C 1
ATOM 626 O O . GLU A 1 82 ? -10.077 -1.197 1.465 1.00 96.75 82 GLU A O 1
ATOM 631 N N . HIS A 1 83 ? -8.108 -1.195 0.390 1.00 97.50 83 HIS A N 1
ATOM 632 C CA . HIS A 1 83 ? -7.310 -1.683 1.509 1.00 97.50 83 HIS A CA 1
ATOM 633 C C . HIS A 1 83 ? -7.412 -0.739 2.714 1.00 97.50 83 HIS A C 1
ATOM 635 O O . HIS A 1 83 ? -7.749 -1.185 3.811 1.00 97.50 83 HIS A O 1
ATOM 641 N N . ILE A 1 84 ? -7.221 0.570 2.509 1.00 96.50 84 ILE A N 1
ATOM 642 C CA . ILE A 1 84 ? -7.369 1.584 3.567 1.00 96.50 84 ILE A CA 1
ATOM 643 C C . ILE A 1 84 ? -8.792 1.581 4.137 1.00 96.50 84 ILE A C 1
ATOM 645 O O . ILE A 1 84 ? -8.967 1.611 5.356 1.00 96.50 84 ILE A O 1
ATOM 649 N N . VAL A 1 85 ? -9.819 1.500 3.285 1.00 96.88 85 VAL A N 1
ATOM 650 C CA . VAL A 1 85 ? -11.221 1.429 3.729 1.00 96.88 85 VAL A CA 1
ATOM 651 C C . VAL A 1 85 ? -11.453 0.211 4.629 1.00 96.88 85 VAL A C 1
ATOM 653 O O . VAL A 1 85 ? -12.068 0.350 5.690 1.00 96.88 85 VAL A O 1
ATOM 656 N N . ARG A 1 86 ? -10.927 -0.965 4.261 1.00 97.56 86 ARG A N 1
ATOM 657 C CA . ARG A 1 86 ? -11.039 -2.186 5.076 1.00 97.56 86 ARG A CA 1
ATOM 658 C C . ARG A 1 86 ? -10.273 -2.081 6.398 1.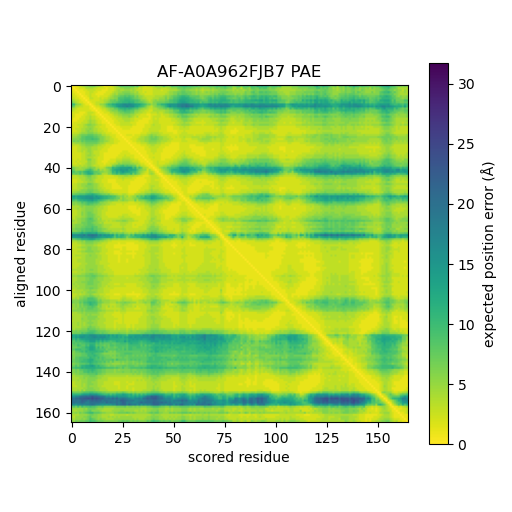00 97.56 86 ARG A C 1
ATOM 660 O O . ARG A 1 86 ? -10.804 -2.509 7.420 1.00 97.56 86 ARG A O 1
ATOM 667 N N . ILE A 1 87 ? -9.092 -1.457 6.414 1.00 97.88 87 ILE A N 1
ATOM 668 C CA . ILE A 1 87 ? -8.336 -1.188 7.653 1.00 97.88 87 ILE A CA 1
ATOM 669 C C . ILE A 1 87 ? -9.140 -0.278 8.591 1.00 97.88 87 ILE A C 1
ATOM 671 O O . ILE A 1 87 ? -9.278 -0.580 9.774 1.00 97.88 87 ILE A O 1
ATOM 675 N N . ILE A 1 88 ? -9.721 0.811 8.074 1.00 96.31 88 ILE A N 1
ATOM 676 C CA . ILE A 1 88 ? -10.545 1.733 8.871 1.00 96.31 88 ILE A CA 1
ATOM 677 C C . ILE A 1 88 ? -11.784 1.019 9.425 1.00 96.31 88 ILE A C 1
ATOM 679 O O . ILE A 1 88 ? -12.155 1.237 10.579 1.00 96.31 88 ILE A O 1
ATOM 683 N N . ALA A 1 89 ? -12.435 0.175 8.619 1.00 97.62 89 ALA A N 1
ATOM 684 C CA . ALA A 1 89 ? -13.584 -0.609 9.059 1.00 97.62 89 ALA A CA 1
ATOM 685 C C . ALA A 1 89 ? -13.208 -1.582 10.189 1.00 97.62 89 ALA A C 1
ATOM 687 O O . ALA A 1 89 ? -13.888 -1.604 11.215 1.00 97.62 89 ALA A O 1
ATOM 688 N N . ALA A 1 90 ? -12.097 -2.310 10.041 1.00 98.12 90 ALA A N 1
ATOM 689 C CA . ALA A 1 90 ? -11.565 -3.209 11.063 1.00 98.12 90 ALA A CA 1
ATOM 690 C C . ALA A 1 90 ? -11.236 -2.457 12.368 1.00 98.12 90 ALA A C 1
ATOM 692 O O . ALA A 1 90 ? -11.691 -2.848 13.442 1.00 98.12 90 ALA A O 1
ATOM 693 N N . ALA A 1 91 ? -10.551 -1.313 12.274 1.00 97.12 91 ALA A N 1
ATOM 694 C CA . ALA A 1 91 ? -10.223 -0.482 13.432 1.00 97.12 91 ALA A CA 1
ATOM 695 C C . ALA A 1 91 ? -11.477 0.002 14.183 1.00 97.12 91 ALA A C 1
ATOM 697 O O . ALA A 1 91 ? -11.540 -0.066 15.412 1.00 97.12 91 ALA A O 1
ATOM 698 N N . LYS A 1 92 ? -12.509 0.441 13.450 1.00 95.88 92 LYS A N 1
ATOM 699 C CA . LYS A 1 92 ? -13.799 0.858 14.028 1.00 95.88 92 LYS A CA 1
ATOM 700 C C . LYS A 1 92 ? -14.569 -0.297 14.670 1.00 95.88 92 LYS A C 1
ATOM 702 O O . LYS A 1 92 ? -15.289 -0.061 15.636 1.00 95.88 92 LYS A O 1
ATOM 707 N N . ALA A 1 93 ? -14.420 -1.513 14.148 1.00 97.31 93 ALA A N 1
ATOM 708 C CA . ALA A 1 93 ? -14.997 -2.725 14.724 1.00 97.31 93 ALA A CA 1
ATOM 709 C C . ALA A 1 93 ? -14.235 -3.226 15.969 1.00 97.31 93 ALA A C 1
ATOM 711 O O . ALA A 1 93 ? -14.706 -4.133 16.648 1.00 97.31 93 ALA A O 1
ATOM 712 N N . GLY A 1 94 ? -13.087 -2.623 16.302 1.00 96.56 94 GLY A N 1
ATOM 713 C CA . GLY A 1 94 ? -12.247 -3.034 17.429 1.00 96.56 94 GLY A CA 1
ATOM 714 C C . GLY A 1 94 ? -11.302 -4.195 17.109 1.00 96.56 94 GLY A C 1
ATOM 715 O O . GLY A 1 94 ? -10.662 -4.723 18.022 1.00 96.56 94 GLY A O 1
ATOM 716 N N . GLU A 1 95 ? -11.188 -4.571 15.833 1.00 98.25 95 GLU A N 1
ATOM 717 C CA . GLU A 1 95 ? -10.228 -5.567 15.372 1.00 98.25 95 GLU A CA 1
ATOM 718 C C . GLU A 1 95 ? -8.800 -5.039 15.511 1.00 98.25 95 GLU A C 1
ATOM 720 O O . GLU A 1 95 ? -8.521 -3.852 15.325 1.00 98.25 95 GLU A O 1
ATOM 725 N N . LYS A 1 96 ? -7.872 -5.942 15.831 1.00 97.81 96 LYS A N 1
ATOM 726 C CA . LYS A 1 96 ? -6.454 -5.607 16.046 1.00 97.81 96 LYS A CA 1
ATOM 727 C C . LYS A 1 96 ? -5.555 -6.044 14.903 1.00 97.81 96 LYS A C 1
ATOM 729 O O . LYS A 1 96 ? -4.398 -5.634 14.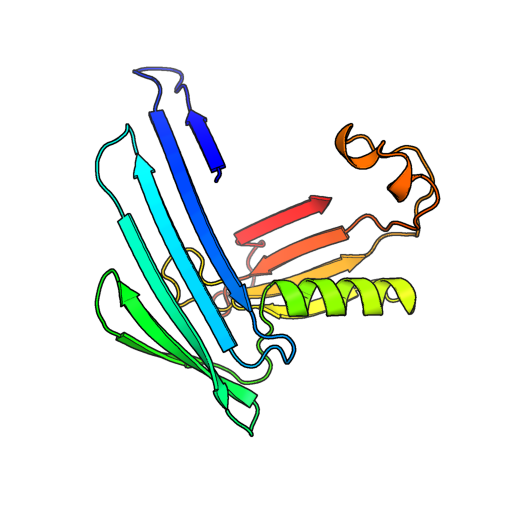850 1.00 97.81 96 LYS A O 1
ATOM 734 N N . THR A 1 97 ? -6.059 -6.898 14.021 1.00 98.06 97 THR A N 1
ATOM 735 C CA . THR A 1 97 ? -5.291 -7.468 12.918 1.00 98.06 97 THR A CA 1
ATOM 736 C C . THR A 1 97 ? -6.159 -7.622 11.684 1.00 98.06 97 THR A C 1
ATOM 738 O O . THR A 1 97 ? -7.333 -7.964 11.801 1.00 98.06 97 THR A O 1
ATOM 741 N N . LEU A 1 98 ? -5.576 -7.421 10.508 1.00 98.12 98 LEU A N 1
ATOM 742 C CA . LEU A 1 98 ? -6.233 -7.649 9.225 1.00 98.12 98 LEU A CA 1
ATOM 743 C C . LEU A 1 98 ? -5.208 -8.172 8.219 1.00 98.12 98 LEU A C 1
ATOM 745 O O . LEU A 1 98 ? -4.162 -7.549 8.040 1.00 98.12 98 LEU A O 1
ATOM 749 N N . SER A 1 99 ? -5.523 -9.283 7.554 1.00 96.62 99 SER A N 1
ATOM 750 C CA . SER A 1 99 ? -4.690 -9.851 6.492 1.00 96.62 99 SER A CA 1
ATOM 751 C C . SER A 1 99 ? -5.428 -9.838 5.166 1.00 96.62 99 SER A C 1
ATOM 753 O O . SER A 1 99 ? -6.569 -10.294 5.092 1.00 96.62 99 SER A O 1
ATOM 755 N N . LEU A 1 100 ? -4.791 -9.286 4.136 1.00 96.06 100 LEU A N 1
ATOM 756 C CA . LEU A 1 100 ? -5.366 -9.126 2.802 1.00 96.06 100 LEU A CA 1
ATOM 757 C C . LEU A 1 100 ? -4.285 -9.321 1.738 1.00 96.06 100 LEU A C 1
ATOM 759 O O . LEU A 1 100 ? -3.115 -9.042 1.975 1.00 96.06 100 LEU A O 1
ATOM 763 N N . ASN A 1 101 ? -4.688 -9.740 0.543 1.00 94.69 101 ASN A N 1
ATOM 764 C CA . ASN A 1 101 ? -3.828 -9.681 -0.633 1.00 94.69 101 ASN A CA 1
ATOM 765 C C . ASN A 1 101 ? -3.995 -8.306 -1.277 1.00 94.69 101 ASN A C 1
ATOM 767 O O . ASN A 1 101 ? -5.115 -7.924 -1.599 1.00 94.69 101 ASN A O 1
ATOM 771 N N . ALA A 1 102 ? -2.919 -7.553 -1.465 1.00 94.88 102 ALA A N 1
ATOM 772 C CA . ALA A 1 102 ? -2.954 -6.204 -2.012 1.00 94.88 102 ALA A CA 1
ATOM 773 C C . ALA A 1 102 ? -2.200 -6.123 -3.343 1.00 94.88 102 ALA A C 1
ATOM 775 O O . ALA A 1 102 ? -1.077 -6.611 -3.468 1.00 94.88 102 ALA A O 1
ATOM 776 N N . PHE A 1 103 ? -2.807 -5.458 -4.323 1.00 95.31 103 PHE A N 1
ATOM 777 C CA . PHE A 1 103 ? -2.154 -5.069 -5.570 1.00 95.31 103 PHE A CA 1
ATOM 778 C C . PHE A 1 103 ? -2.132 -3.548 -5.660 1.00 95.31 103 PHE A C 1
ATOM 780 O O . PHE A 1 103 ? -3.186 -2.921 -5.727 1.00 95.31 103 PHE A O 1
ATOM 787 N N . ASP A 1 104 ? -0.941 -2.957 -5.678 1.00 92.56 104 ASP A N 1
ATOM 788 C CA . ASP A 1 104 ? -0.747 -1.502 -5.653 1.00 92.56 104 ASP A CA 1
ATOM 789 C C . ASP A 1 104 ? -0.077 -0.941 -6.919 1.00 92.56 104 ASP A C 1
ATOM 791 O O . ASP A 1 104 ? 0.107 0.271 -7.042 1.00 92.56 104 ASP A O 1
ATOM 795 N N . GLY A 1 105 ? 0.251 -1.804 -7.888 1.00 91.12 105 GLY A N 1
ATOM 796 C CA . GLY A 1 105 ? 0.880 -1.408 -9.150 1.00 91.12 105 GLY A CA 1
ATOM 797 C C . GLY A 1 105 ? 2.342 -0.963 -9.017 1.00 91.12 105 GLY A C 1
ATOM 798 O O . GLY A 1 105 ? 2.874 -0.370 -9.956 1.00 91.12 105 GLY A O 1
ATOM 799 N N . THR A 1 106 ? 2.992 -1.225 -7.878 1.00 86.25 106 THR A N 1
ATOM 800 C CA . THR A 1 106 ? 4.399 -0.874 -7.631 1.00 86.25 106 THR A CA 1
ATOM 801 C C . THR A 1 106 ? 5.382 -1.890 -8.234 1.00 86.25 106 THR A C 1
ATOM 803 O O . THR A 1 106 ? 4.992 -2.912 -8.809 1.00 86.25 106 THR A O 1
ATOM 806 N N . ASP A 1 107 ? 6.682 -1.590 -8.125 1.00 85.12 107 ASP A N 1
ATOM 807 C CA . ASP A 1 107 ? 7.805 -2.394 -8.626 1.00 85.12 107 ASP A CA 1
ATOM 808 C C . ASP A 1 107 ? 7.713 -2.709 -10.125 1.00 85.12 107 ASP A C 1
ATOM 810 O O . ASP A 1 107 ? 8.065 -1.874 -10.941 1.00 85.12 107 ASP A O 1
ATOM 814 N N . THR A 1 108 ? 7.213 -3.878 -10.520 1.00 87.06 108 THR A N 1
ATOM 815 C CA . THR A 1 108 ? 7.051 -4.249 -11.940 1.00 87.06 108 THR A CA 1
ATOM 816 C C . THR A 1 108 ? 5.612 -4.100 -12.435 1.00 87.06 108 THR A C 1
ATOM 818 O O . THR A 1 108 ? 5.325 -4.388 -13.598 1.00 87.06 108 THR A O 1
ATOM 821 N N . GLY A 1 109 ? 4.684 -3.697 -11.559 1.00 89.19 109 GLY A N 1
ATOM 822 C CA . GLY A 1 109 ? 3.246 -3.682 -11.830 1.00 89.19 109 GLY A CA 1
ATOM 823 C C . GLY A 1 109 ? 2.626 -5.080 -11.921 1.00 89.19 109 GLY A C 1
ATOM 824 O O . GLY A 1 109 ? 1.561 -5.244 -12.512 1.00 89.19 109 GLY A O 1
ATOM 825 N N . ARG A 1 110 ? 3.313 -6.104 -11.395 1.00 90.81 110 ARG A N 1
ATOM 826 C CA . ARG A 1 110 ? 2.917 -7.522 -11.506 1.00 90.81 110 ARG A CA 1
ATOM 827 C C . ARG A 1 110 ? 2.684 -8.216 -10.172 1.00 90.81 110 ARG A C 1
ATOM 829 O O . ARG A 1 110 ? 2.105 -9.295 -10.156 1.00 90.81 110 ARG A O 1
ATOM 836 N N . LYS A 1 111 ? 3.184 -7.639 -9.083 1.00 89.69 111 LYS A N 1
ATOM 837 C CA . LYS A 1 111 ? 3.236 -8.305 -7.784 1.00 89.69 111 LYS A CA 1
ATOM 838 C C . LYS A 1 111 ? 1.941 -8.104 -7.013 1.00 89.69 111 LYS A C 1
ATOM 840 O O . LYS A 1 111 ? 1.398 -7.003 -6.976 1.00 89.69 111 LYS A O 1
ATOM 845 N N . VAL A 1 112 ? 1.496 -9.181 -6.379 1.00 92.69 112 VAL A N 1
ATOM 846 C CA . VAL A 1 112 ? 0.538 -9.147 -5.278 1.00 92.69 112 VAL A CA 1
ATOM 847 C C . VAL A 1 112 ? 1.336 -9.333 -4.002 1.00 92.69 112 VAL A C 1
ATOM 849 O O . VAL A 1 112 ? 2.207 -10.200 -3.928 1.00 92.69 112 VAL A O 1
ATOM 852 N N . PHE A 1 113 ? 1.046 -8.506 -3.009 1.00 92.81 113 PHE A N 1
ATOM 853 C CA . PHE A 1 113 ? 1.620 -8.641 -1.684 1.00 92.81 113 PHE A CA 1
ATOM 854 C C . PHE A 1 113 ? 0.582 -9.215 -0.735 1.00 92.81 113 PHE A C 1
ATOM 856 O O . PHE A 1 113 ? -0.531 -8.700 -0.646 1.00 92.81 113 PHE A O 1
ATOM 863 N N . GLN A 1 114 ? 0.965 -10.223 0.034 1.00 94.06 114 GLN A N 1
ATOM 864 C CA . GLN A 1 114 ? 0.252 -10.553 1.258 1.00 94.06 114 GLN A CA 1
ATOM 865 C C . GLN A 1 114 ? 0.559 -9.470 2.284 1.00 94.06 114 GLN A C 1
ATOM 867 O O . GLN A 1 114 ? 1.722 -9.142 2.524 1.00 94.06 114 GLN A O 1
ATOM 872 N N . THR A 1 115 ? -0.474 -8.888 2.881 1.00 95.56 115 THR A N 1
ATOM 873 C CA . THR A 1 115 ? -0.323 -7.874 3.918 1.00 95.56 115 THR A CA 1
ATOM 874 C C . THR A 1 115 ? -0.765 -8.421 5.263 1.00 95.56 115 THR A C 1
ATOM 876 O O . THR A 1 115 ? -1.767 -9.128 5.377 1.00 95.56 115 THR A O 1
ATOM 879 N N . LEU A 1 116 ? -0.014 -8.079 6.306 1.00 96.94 116 LEU A N 1
ATOM 880 C CA . LEU A 1 116 ? -0.461 -8.187 7.687 1.00 96.94 116 LEU A CA 1
ATOM 881 C C . LEU A 1 116 ? -0.502 -6.784 8.276 1.00 96.94 116 LEU A C 1
ATOM 883 O O . LEU A 1 116 ? 0.532 -6.137 8.445 1.00 96.94 116 LEU A O 1
ATOM 887 N N . THR A 1 117 ? -1.705 -6.335 8.599 1.00 98.38 117 THR A N 1
ATOM 888 C CA . THR A 1 117 ? -1.945 -5.068 9.275 1.00 98.38 117 THR A CA 1
ATOM 889 C C . THR A 1 117 ? -2.131 -5.314 10.764 1.00 98.38 117 THR A C 1
ATOM 891 O O . THR A 1 117 ? -3.000 -6.092 11.149 1.00 98.38 117 THR A O 1
ATOM 894 N N . ILE A 1 118 ? -1.353 -4.626 11.595 1.00 98.38 118 ILE A N 1
ATOM 895 C CA . ILE A 1 118 ? -1.536 -4.522 13.042 1.00 98.38 118 ILE A CA 1
ATOM 896 C C . ILE A 1 118 ? -2.164 -3.164 13.348 1.00 98.38 118 ILE A C 1
ATOM 898 O O . ILE A 1 118 ? -1.633 -2.124 12.960 1.00 98.38 118 ILE A O 1
ATOM 902 N N . ILE A 1 119 ? -3.286 -3.181 14.060 1.00 98.25 119 ILE A N 1
ATOM 903 C CA . ILE A 1 119 ? -4.063 -2.003 14.439 1.00 98.25 119 ILE A CA 1
ATOM 904 C C . ILE A 1 119 ? -3.916 -1.821 15.950 1.00 98.25 119 ILE A C 1
ATOM 906 O O . ILE A 1 119 ? -4.319 -2.672 16.748 1.00 98.25 119 ILE A O 1
ATOM 910 N N . GLY A 1 120 ? -3.290 -0.717 16.351 1.00 96.25 120 GLY A N 1
ATOM 911 C CA . GLY A 1 120 ? -3.102 -0.378 17.755 1.00 96.25 120 GLY A CA 1
ATOM 912 C C . GLY A 1 120 ? -4.382 0.121 18.425 1.00 96.25 120 GLY A C 1
ATOM 913 O O . GLY A 1 120 ? -5.477 0.072 17.874 1.00 96.25 120 GLY A O 1
ATOM 914 N N . LYS A 1 121 ? -4.257 0.611 19.660 1.00 94.69 121 LYS A N 1
ATOM 915 C CA . LYS A 1 121 ? -5.396 1.192 20.387 1.00 94.69 121 LYS A CA 1
ATOM 916 C C . LYS A 1 121 ? -5.775 2.553 19.803 1.00 94.69 121 LYS A C 1
ATOM 918 O O . LYS A 1 121 ? -4.902 3.288 19.346 1.00 94.69 121 LYS A O 1
ATOM 923 N N . GLU A 1 122 ? -7.059 2.897 19.901 1.00 93.25 122 GLU A N 1
ATOM 924 C CA . GLU A 1 122 ? -7.533 4.253 19.611 1.00 93.25 122 GLU A CA 1
ATOM 925 C C . GLU A 1 122 ? -6.704 5.264 20.417 1.00 93.25 122 GLU A C 1
ATOM 927 O O . GLU A 1 122 ? -6.488 5.096 21.620 1.00 93.25 122 GLU A O 1
ATOM 932 N N . A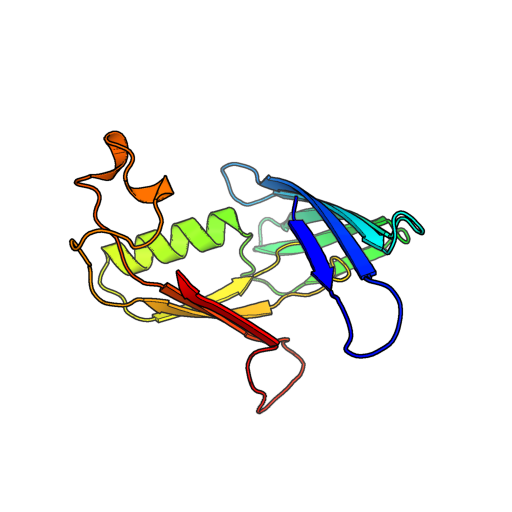SN A 1 123 ? -6.196 6.284 19.733 1.00 84.69 123 ASN A N 1
ATOM 933 C CA . ASN A 1 123 ? -5.287 7.273 20.286 1.00 84.69 123 ASN A CA 1
ATOM 934 C C . ASN A 1 123 ? -5.886 8.674 20.113 1.00 84.69 123 ASN A C 1
ATOM 936 O O . ASN A 1 123 ? -6.343 9.028 19.032 1.00 84.69 123 ASN A O 1
ATOM 940 N N . SER A 1 124 ? -5.858 9.476 21.174 1.00 82.31 124 SER A N 1
ATOM 941 C CA . SER A 1 124 ? -6.325 10.867 21.197 1.00 82.31 124 SER A CA 1
ATOM 942 C C . SER A 1 124 ? -5.227 11.871 21.566 1.00 82.31 124 SER A C 1
ATOM 944 O O . SER A 1 124 ? -5.516 13.052 21.744 1.00 82.31 124 SER A O 1
ATOM 946 N N . SER A 1 125 ? -3.964 11.440 21.698 1.00 83.81 125 SER A N 1
ATOM 947 C CA . SER A 1 125 ? -2.851 12.359 21.968 1.00 83.81 125 SER A CA 1
ATOM 948 C C . SER A 1 125 ? -2.648 13.338 20.801 1.00 83.81 125 SER A C 1
ATOM 950 O O . SER A 1 125 ? -3.327 13.263 19.784 1.00 83.81 125 SER A O 1
ATOM 952 N N . GLN A 1 126 ? -1.705 14.269 20.858 1.00 82.50 126 GLN A N 1
ATOM 953 C CA . GLN A 1 126 ? -1.373 15.049 19.659 1.00 82.50 126 GLN A CA 1
ATOM 954 C C . GLN A 1 126 ? -0.544 14.183 18.688 1.00 82.50 126 GLN A C 1
ATOM 956 O O . GLN A 1 126 ? 0.338 13.463 19.162 1.00 82.50 126 GLN A O 1
ATOM 961 N N . PRO A 1 127 ? -0.822 14.175 17.370 1.00 84.25 127 PRO A N 1
ATOM 962 C CA . PRO A 1 127 ? -0.009 13.406 16.431 1.00 84.25 127 PRO A CA 1
ATOM 963 C C . PRO A 1 127 ? 1.352 14.098 16.250 1.00 84.25 127 PRO A C 1
ATOM 965 O O . PRO A 1 127 ? 1.416 15.331 16.317 1.00 84.25 127 PRO A O 1
ATOM 968 N N . PRO A 1 128 ? 2.452 13.357 16.050 1.00 85.12 128 PRO A N 1
ATOM 969 C CA . PRO A 1 128 ? 3.765 13.966 15.840 1.00 85.12 128 PRO A CA 1
ATOM 970 C C . PRO A 1 128 ? 3.850 14.734 14.508 1.00 85.12 128 PRO A C 1
ATOM 972 O O . PRO A 1 128 ? 4.607 15.701 14.392 1.00 85.12 128 PRO A O 1
ATOM 975 N N . GLU A 1 129 ? 3.043 14.367 13.512 1.00 86.56 129 GLU A N 1
ATOM 976 C CA . GLU A 1 129 ? 2.993 15.014 12.207 1.00 86.56 129 GLU A CA 1
ATOM 977 C C . GLU A 1 129 ? 2.271 16.363 12.286 1.00 86.56 129 GLU A C 1
ATOM 979 O O . GLU A 1 129 ? 1.068 16.438 12.536 1.00 86.56 129 GLU A O 1
ATOM 984 N N . LYS A 1 130 ? 2.978 17.450 11.954 1.00 89.00 130 LYS A N 1
ATOM 985 C CA . LYS A 1 130 ? 2.392 18.804 11.888 1.00 89.00 130 LYS A CA 1
ATOM 986 C C . LYS A 1 130 ? 1.173 18.887 10.963 1.00 89.00 130 LYS A C 1
ATOM 988 O O . LYS A 1 130 ? 0.241 19.632 11.242 1.00 89.00 130 LYS A O 1
ATOM 993 N N . ALA A 1 131 ? 1.166 18.121 9.868 1.00 86.44 131 ALA A N 1
ATOM 994 C CA . ALA A 1 131 ? 0.044 18.085 8.927 1.00 86.44 131 ALA A CA 1
ATOM 995 C C . ALA A 1 131 ? -1.257 17.585 9.581 1.00 86.44 131 ALA A C 1
ATOM 997 O O . ALA A 1 131 ? -2.343 18.025 9.213 1.00 86.44 131 ALA A O 1
ATOM 998 N N . ALA A 1 132 ? -1.149 16.724 10.595 1.00 85.06 132 ALA A N 1
ATOM 999 C CA . ALA A 1 132 ? -2.288 16.208 11.341 1.00 85.06 132 ALA A CA 1
ATOM 1000 C C . ALA A 1 132 ? -2.784 17.180 12.437 1.00 85.06 132 ALA A C 1
ATOM 1002 O O . ALA A 1 132 ? -3.711 16.853 13.173 1.00 85.06 132 ALA A O 1
ATOM 1003 N N . HIS A 1 133 ? -2.210 18.389 12.545 1.00 89.69 133 HIS A N 1
ATOM 1004 C CA . HIS A 1 133 ? -2.676 19.450 13.459 1.00 89.69 133 HIS A CA 1
ATOM 1005 C C . HIS A 1 133 ? -3.743 20.357 12.832 1.00 89.69 133 HIS A C 1
ATOM 1007 O O . HIS A 1 133 ? -4.146 21.347 13.442 1.00 89.69 133 HIS A O 1
ATOM 1013 N N . ALA A 1 134 ? -4.197 20.050 11.613 1.00 90.50 134 ALA A N 1
ATOM 1014 C CA . ALA A 1 134 ? -5.275 20.779 10.960 1.00 90.50 134 ALA A CA 1
ATOM 1015 C C . ALA A 1 134 ? -6.540 20.789 11.838 1.00 90.50 134 ALA A C 1
ATOM 1017 O O . ALA A 1 134 ? -6.929 19.762 12.396 1.00 90.50 134 ALA A O 1
ATOM 1018 N N . ALA A 1 135 ? -7.207 21.944 11.942 1.00 90.31 135 ALA A N 1
ATOM 1019 C CA . ALA A 1 135 ? -8.361 22.122 12.828 1.00 90.31 135 ALA A CA 1
ATOM 1020 C C . ALA A 1 135 ? -9.495 21.122 12.538 1.00 90.31 135 ALA A C 1
ATOM 1022 O O . ALA A 1 135 ? -10.180 20.681 13.455 1.00 90.31 135 ALA A O 1
ATOM 1023 N N . GLN A 1 136 ? -9.644 20.716 11.274 1.00 90.38 136 GLN A N 1
ATOM 1024 C CA . GLN A 1 136 ? -10.632 19.738 10.818 1.00 90.38 136 GLN A CA 1
ATOM 1025 C C . GLN A 1 136 ? -10.382 18.321 11.363 1.00 90.38 136 GLN A C 1
ATOM 1027 O O . GLN A 1 136 ? -11.302 17.511 11.370 1.00 90.38 136 GLN A O 1
ATOM 1032 N N . LEU A 1 137 ? -9.156 18.015 11.806 1.00 88.88 137 LEU A N 1
ATOM 1033 C CA . LEU A 1 137 ? -8.746 16.689 12.281 1.00 88.88 137 LEU A CA 1
ATOM 1034 C C . LEU A 1 137 ? -8.667 16.593 13.813 1.00 88.88 137 LEU A C 1
ATOM 1036 O O . LEU A 1 137 ? -8.459 15.502 14.337 1.00 88.88 137 LEU A O 1
ATOM 1040 N N . LYS A 1 138 ? -8.832 17.710 14.538 1.00 84.81 138 LYS A N 1
ATOM 1041 C CA . LYS A 1 138 ? -8.543 17.819 15.979 1.00 84.81 138 LYS A CA 1
ATOM 1042 C C . LYS A 1 138 ? -9.256 16.765 16.836 1.00 84.81 138 LYS A C 1
ATOM 1044 O O . LYS A 1 138 ? -8.630 16.183 17.714 1.00 84.81 138 LYS A O 1
ATOM 1049 N N . ASP A 1 139 ? -10.535 16.524 16.561 1.00 85.75 139 ASP A N 1
ATOM 1050 C CA . ASP A 1 139 ? -11.382 15.614 17.344 1.00 85.75 139 ASP A CA 1
ATOM 1051 C C . ASP A 1 139 ? -11.629 14.277 16.619 1.00 85.75 139 ASP A C 1
ATOM 1053 O O . ASP A 1 139 ? -12.486 13.482 17.013 1.00 85.75 139 ASP A O 1
ATOM 1057 N N . MET A 1 140 ? -10.892 14.014 15.534 1.00 88.69 140 MET A N 1
ATOM 1058 C CA . MET A 1 140 ? -11.003 12.753 14.812 1.00 88.69 140 MET A CA 1
ATOM 1059 C C . MET A 1 140 ? -10.275 11.638 15.559 1.00 88.69 140 MET A C 1
ATOM 1061 O O . MET A 1 140 ? -9.104 11.751 15.920 1.00 88.69 140 MET A O 1
ATOM 1065 N N . LYS A 1 141 ? -10.977 10.516 15.734 1.00 89.25 141 LYS A N 1
ATOM 1066 C CA . LYS A 1 141 ? -10.389 9.274 16.235 1.00 89.25 141 LYS A CA 1
ATOM 1067 C C . LYS A 1 141 ? -9.289 8.798 15.294 1.00 89.25 141 LYS A C 1
ATOM 1069 O O . LYS A 1 141 ? -9.464 8.826 14.074 1.00 89.25 141 LYS A O 1
ATOM 1074 N N . ARG A 1 142 ? -8.201 8.286 15.864 1.00 91.12 142 ARG A N 1
ATOM 1075 C CA . ARG A 1 142 ? -7.103 7.687 15.106 1.00 91.12 142 ARG A CA 1
ATOM 1076 C C . ARG A 1 142 ? -6.603 6.407 15.755 1.00 91.12 142 ARG A C 1
ATOM 1078 O O . ARG A 1 142 ? -6.747 6.208 16.959 1.00 91.12 142 ARG A O 1
ATOM 1085 N N . TRP A 1 143 ? -5.954 5.585 14.947 1.00 94.88 143 TRP A N 1
ATOM 1086 C CA . TRP A 1 143 ? -5.312 4.347 15.362 1.00 94.88 143 TRP A CA 1
ATOM 1087 C C . TRP A 1 143 ? -3.910 4.329 14.763 1.00 94.88 143 TRP A C 1
ATOM 1089 O O . TRP A 1 143 ? -3.799 4.600 13.569 1.00 94.88 143 TRP A O 1
ATOM 1099 N N . PRO A 1 144 ? -2.862 4.031 15.549 1.00 94.56 144 PRO A N 1
ATOM 1100 C CA . PRO A 1 144 ? -1.573 3.711 14.967 1.00 94.56 144 PRO A CA 1
ATOM 1101 C C . PRO A 1 144 ? -1.694 2.372 14.237 1.00 94.56 144 PRO A C 1
ATOM 1103 O O . PRO A 1 144 ? -2.273 1.417 14.770 1.00 94.56 144 PRO A O 1
ATOM 1106 N N . VAL A 1 145 ? -1.174 2.309 13.021 1.00 96.81 145 VAL A N 1
ATOM 1107 C CA . VAL A 1 145 ? -1.270 1.158 12.130 1.00 96.81 145 VAL A CA 1
ATOM 1108 C C . VAL A 1 145 ? 0.119 0.794 11.633 1.00 96.81 145 VAL A C 1
ATOM 1110 O O . VAL A 1 145 ? 0.877 1.649 11.186 1.00 96.81 145 VAL A O 1
ATOM 1113 N N . THR A 1 146 ? 0.431 -0.499 11.660 1.00 98.06 146 THR A N 1
ATOM 1114 C CA . THR A 1 146 ? 1.620 -1.058 11.012 1.00 98.06 146 THR A CA 1
ATOM 1115 C C . THR A 1 146 ? 1.186 -2.058 9.954 1.00 98.06 146 THR A C 1
ATOM 1117 O O . THR A 1 146 ? 0.492 -3.017 10.273 1.00 98.06 146 THR A O 1
ATOM 1120 N N . ILE A 1 147 ? 1.609 -1.868 8.706 1.00 97.81 147 ILE A N 1
ATOM 1121 C CA . ILE A 1 147 ? 1.347 -2.784 7.593 1.00 97.81 147 ILE A CA 1
ATOM 1122 C C . ILE A 1 147 ? 2.666 -3.416 7.169 1.00 97.81 147 ILE A C 1
ATOM 1124 O O . ILE A 1 147 ? 3.608 -2.718 6.793 1.00 97.81 147 ILE A O 1
ATOM 1128 N N . SER A 1 148 ? 2.719 -4.740 7.217 1.00 96.62 148 SER A N 1
ATOM 1129 C CA . SER A 1 148 ? 3.845 -5.549 6.756 1.00 96.62 148 SER A CA 1
ATOM 1130 C C . SER A 1 148 ? 3.490 -6.196 5.422 1.00 96.62 148 SER A C 1
ATOM 1132 O O . SER A 1 148 ? 2.417 -6.786 5.320 1.00 96.62 148 SER A O 1
ATOM 1134 N N . TYR A 1 149 ? 4.369 -6.091 4.424 1.00 94.06 149 TYR A N 1
ATOM 1135 C CA . TYR A 1 149 ? 4.150 -6.612 3.070 1.00 94.06 149 TYR A CA 1
ATOM 1136 C C . TYR A 1 149 ? 5.073 -7.796 2.783 1.00 94.06 149 TYR A C 1
ATOM 1138 O O . TYR A 1 149 ? 6.279 -7.714 3.022 1.00 94.06 149 TYR A O 1
ATOM 1146 N N . PHE A 1 150 ? 4.510 -8.873 2.242 1.00 92.88 150 PHE A N 1
ATOM 1147 C CA . PHE A 1 150 ? 5.190 -10.131 1.945 1.00 92.88 150 PHE A CA 1
ATOM 1148 C C . PHE A 1 150 ? 4.929 -10.537 0.489 1.00 92.88 150 PHE A C 1
ATOM 1150 O O . PHE A 1 150 ? 3.791 -10.508 0.025 1.00 92.88 150 PHE A O 1
ATOM 1157 N N . GLU A 1 151 ? 5.971 -10.920 -0.243 1.00 87.56 151 GLU A N 1
ATOM 1158 C CA . GLU A 1 151 ? 5.831 -11.586 -1.546 1.00 87.56 151 GLU A CA 1
ATOM 1159 C C . GLU A 1 151 ? 5.352 -13.040 -1.353 1.00 87.56 151 GLU A C 1
ATOM 1161 O O . GLU A 1 151 ? 5.903 -13.751 -0.512 1.00 87.56 151 GLU A O 1
ATOM 1166 N N . GLU A 1 152 ? 4.367 -13.501 -2.138 1.00 73.12 152 GLU A N 1
ATOM 1167 C CA . GLU A 1 152 ? 3.729 -14.826 -1.962 1.00 73.12 152 GLU A CA 1
ATOM 1168 C C . GLU A 1 152 ? 4.704 -16.015 -2.056 1.00 73.12 152 GLU A C 1
ATOM 1170 O O . GLU A 1 152 ? 4.523 -17.036 -1.391 1.00 73.12 152 GLU A O 1
ATOM 1175 N N . ASP A 1 153 ? 5.768 -15.879 -2.847 1.00 70.38 153 ASP A N 1
ATOM 1176 C CA . ASP A 1 153 ? 6.617 -17.005 -3.250 1.00 70.38 153 ASP A CA 1
ATOM 1177 C C . ASP A 1 153 ? 7.713 -17.363 -2.225 1.00 70.38 153 ASP A C 1
ATOM 1179 O O . ASP A 1 153 ? 8.568 -18.214 -2.491 1.00 70.38 153 ASP A O 1
ATOM 1183 N N . LYS A 1 154 ? 7.735 -16.715 -1.051 1.00 64.88 154 LYS A N 1
ATOM 1184 C CA . LYS A 1 154 ? 8.803 -16.873 -0.048 1.00 64.88 154 LYS A CA 1
ATOM 1185 C C . LYS A 1 154 ? 8.248 -17.342 1.300 1.00 64.88 154 LYS A C 1
ATOM 1187 O O . LYS A 1 154 ? 7.753 -16.546 2.091 1.00 64.88 154 LYS A O 1
ATOM 1192 N N . LYS A 1 155 ? 8.377 -18.644 1.587 1.00 60.28 155 LYS A N 1
ATOM 1193 C CA . LYS A 1 155 ? 8.102 -19.220 2.920 1.00 60.28 155 LYS A CA 1
ATOM 1194 C C . LYS A 1 155 ? 9.196 -18.814 3.922 1.00 60.28 155 LYS A C 1
ATOM 1196 O O . LYS A 1 155 ? 10.365 -18.808 3.553 1.00 60.28 155 LYS A O 1
ATOM 1201 N N . ASP A 1 156 ? 8.804 -18.514 5.164 1.00 65.75 156 ASP A N 1
ATOM 1202 C CA . ASP A 1 156 ? 9.677 -18.111 6.287 1.00 65.75 156 ASP A CA 1
ATOM 1203 C C . ASP A 1 156 ? 10.562 -16.886 6.021 1.00 65.75 156 ASP A C 1
ATOM 1205 O O . ASP A 1 156 ? 11.779 -16.921 6.203 1.00 65.75 156 ASP A O 1
ATOM 1209 N N . ASN A 1 157 ? 9.950 -15.772 5.613 1.00 73.44 157 ASN A N 1
ATOM 1210 C CA . ASN A 1 157 ? 10.693 -14.546 5.345 1.00 73.44 157 ASN A CA 1
ATOM 1211 C C . ASN A 1 157 ? 10.206 -13.352 6.172 1.00 73.44 157 ASN A C 1
ATOM 1213 O O . ASN A 1 157 ? 9.022 -13.215 6.484 1.00 73.44 157 ASN A O 1
ATOM 1217 N N . THR A 1 158 ? 11.138 -12.460 6.504 1.00 88.44 158 THR A N 1
ATOM 1218 C CA . THR A 1 158 ? 10.815 -11.130 7.032 1.00 88.44 158 THR A CA 1
ATOM 1219 C C . THR A 1 158 ? 10.044 -10.325 5.983 1.00 88.44 158 THR A C 1
ATOM 1221 O O . THR A 1 158 ? 10.264 -10.545 4.787 1.00 88.44 158 THR A O 1
ATOM 1224 N N . PRO A 1 159 ? 9.184 -9.373 6.387 1.00 91.19 159 PRO A N 1
ATOM 1225 C CA . PRO A 1 159 ? 8.467 -8.537 5.431 1.00 91.19 159 PRO A CA 1
ATOM 1226 C C . PRO A 1 159 ? 9.432 -7.808 4.492 1.00 91.19 159 PRO A C 1
ATOM 1228 O O . PRO A 1 159 ? 10.475 -7.310 4.921 1.00 91.19 159 PRO A O 1
ATOM 1231 N N . ASN A 1 160 ? 9.064 -7.726 3.212 1.00 90.38 160 ASN A N 1
ATOM 1232 C CA . ASN A 1 160 ? 9.812 -7.003 2.185 1.00 90.38 160 ASN A CA 1
ATOM 1233 C C . ASN A 1 160 ? 9.904 -5.510 2.521 1.00 90.38 160 ASN A C 1
ATOM 1235 O O . ASN A 1 160 ? 10.933 -4.880 2.289 1.00 90.38 160 ASN A O 1
ATOM 1239 N N . TYR A 1 161 ? 8.826 -4.951 3.071 1.00 89.56 161 TYR A N 1
ATOM 1240 C CA . TYR A 1 161 ? 8.803 -3.615 3.650 1.00 89.56 161 TYR A CA 1
ATOM 1241 C C . TYR A 1 161 ? 7.697 -3.498 4.701 1.00 89.56 161 TYR A C 1
ATOM 1243 O O . TYR A 1 161 ? 6.711 -4.242 4.695 1.00 89.56 161 TYR A O 1
ATOM 1251 N N . VAL A 1 162 ? 7.885 -2.549 5.617 1.00 94.69 162 VAL A N 1
ATOM 1252 C CA . VAL A 1 162 ? 6.954 -2.244 6.704 1.00 94.69 162 VAL A CA 1
ATOM 1253 C C . VAL A 1 162 ? 6.652 -0.754 6.676 1.00 94.69 162 VAL A C 1
ATOM 1255 O O . VAL A 1 162 ? 7.565 0.068 6.608 1.00 94.69 162 VAL A O 1
ATOM 1258 N N . LEU A 1 163 ? 5.370 -0.413 6.744 1.00 93.75 163 LEU A N 1
ATOM 1259 C CA . LEU A 1 163 ? 4.891 0.955 6.900 1.00 93.75 163 LEU A CA 1
ATOM 1260 C C . LEU A 1 163 ? 4.242 1.092 8.274 1.00 93.75 163 LEU A C 1
ATOM 1262 O O . LEU A 1 163 ? 3.420 0.254 8.631 1.00 93.75 163 LEU A O 1
ATOM 1266 N N . SER A 1 164 ? 4.578 2.147 9.011 1.00 93.44 164 SER A N 1
ATOM 1267 C CA . SER A 1 164 ? 3.952 2.480 10.295 1.00 93.44 164 SER A CA 1
ATOM 1268 C C . SER A 1 164 ? 3.550 3.947 10.307 1.00 93.44 164 SER A C 1
ATOM 1270 O O . SER A 1 164 ? 4.363 4.793 9.931 1.00 93.44 164 SER A O 1
ATOM 1272 N N . PHE A 1 165 ? 2.318 4.231 10.724 1.00 89.12 165 PHE A N 1
ATOM 1273 C CA . PHE A 1 165 ? 1.745 5.577 10.807 1.00 89.12 165 PHE A CA 1
ATOM 1274 C C . PHE A 1 165 ? 0.652 5.668 11.878 1.00 89.12 165 PHE A C 1
ATOM 1276 O O . PHE A 1 165 ? 0.204 4.606 12.365 1.00 89.12 165 PHE A O 1
#

Nearest PDB structures (foldseek):
  6ntr-assembly4_D  TM=9.340E-01  e=2.061E-12  Brucella abortus
  6ntr-assembly1_A  TM=9.378E-01  e=1.624E-11  Brucella abortus
  6ntr-assembly2_B  TM=9.336E-01  e=1.075E-11  Brucella abortus
  4yhd-assembly5_E  TM=2.502E-01  e=5.400E+00  Staphylococcus aureus